Protein AF-A0A7X5N589-F1 (afdb_monomer)

Nearest PDB structures (foldseek):
  2f1m-assembly1_B  TM=7.129E-01  e=6.009E+00  Escherichia coli
  2x3x-assembly2_B  TM=5.060E-01  e=4.789E+00  Mus musculus
  3qwe-assembly1_A-2  TM=4.180E-01  e=6.009E+00  Homo sapiens

Radius of gyration: 15.93 Å; Cα contacts (8 Å, |Δi|>4): 59; chains: 1; bounding box: 32×20×45 Å

Sequence (74 aa):
EQRSARCDASKRKSLLSPVRTHLGDLERAEHALNNGADPVMAAQLLPRQADSAYDLARRALWYADRQLKQCAIG

Foldseek 3Di:
DCLLVLADPVLLCVLCVQLVVLVVQLVVLVVCLVVDHDPVCNVPPSVVSNVVSVVSNVVSVVRSVVVSVVRSVD

Structure (mmCIF, N/CA/C/O backbone):
data_AF-A0A7X5N589-F1
#
_entry.id   AF-A0A7X5N589-F1
#
loop_
_atom_site.group_PDB
_atom_site.id
_atom_site.type_symbol
_atom_site.label_atom_id
_atom_site.label_alt_id
_atom_site.label_comp_id
_atom_site.label_asym_id
_atom_site.label_entity_id
_atom_site.label_seq_id
_atom_site.pdbx_PDB_ins_code
_atom_site.Cartn_x
_atom_site.Cartn_y
_atom_site.Cartn_z
_atom_site.occupancy
_atom_site.B_iso_or_equiv
_atom_site.auth_seq_id
_atom_site.auth_comp_id
_atom_site.auth_asym_id
_atom_site.auth_atom_id
_atom_site.pdbx_PDB_model_num
ATOM 1 N N . GLU A 1 1 ? -3.938 -11.367 19.681 1.00 54.69 1 GLU A N 1
ATOM 2 C CA . GLU A 1 1 ? -4.701 -11.000 18.466 1.00 54.69 1 GLU A CA 1
ATOM 3 C C . GLU A 1 1 ? -6.234 -11.207 18.537 1.00 54.69 1 GLU A C 1
ATOM 5 O O . GLU A 1 1 ? -6.916 -10.821 17.604 1.00 54.69 1 GLU A O 1
ATOM 10 N N . GLN A 1 2 ? -6.849 -11.734 19.614 1.00 57.94 2 GLN A N 1
ATOM 11 C CA . GLN A 1 2 ? -8.327 -11.911 19.679 1.00 57.94 2 GLN A CA 1
ATOM 12 C C . GLN A 1 2 ? -9.108 -10.673 20.171 1.00 57.94 2 GLN A C 1
ATOM 14 O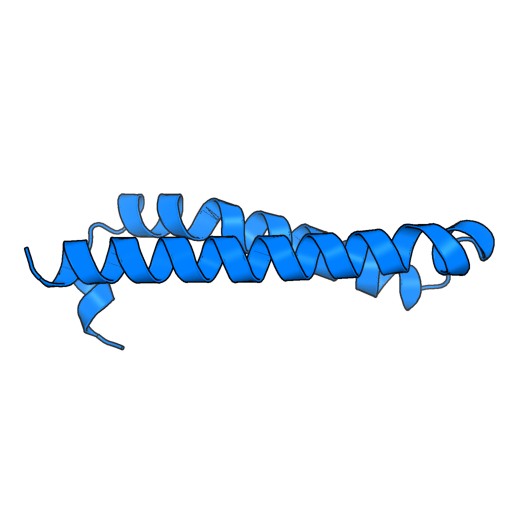 O . GLN A 1 2 ? -10.336 -10.645 20.134 1.00 57.94 2 GLN A O 1
ATOM 19 N N . ARG A 1 3 ? -8.420 -9.631 20.654 1.00 55.44 3 ARG A N 1
ATOM 20 C CA . ARG A 1 3 ? -9.054 -8.484 21.333 1.00 55.44 3 ARG A CA 1
ATOM 21 C C . ARG A 1 3 ? -9.831 -7.585 20.366 1.00 55.44 3 ARG A C 1
ATOM 23 O O . ARG A 1 3 ? -10.952 -7.187 20.654 1.00 55.44 3 ARG A O 1
ATOM 30 N N . SER A 1 4 ? -9.271 -7.335 19.188 1.00 57.44 4 SER A N 1
ATOM 31 C CA . SER A 1 4 ? -9.888 -6.563 18.103 1.00 57.44 4 SER A CA 1
ATOM 32 C C . SER A 1 4 ? -11.091 -7.276 17.467 1.00 57.44 4 SER A C 1
ATOM 34 O O . SER A 1 4 ? -11.916 -6.623 16.828 1.00 57.44 4 SER A O 1
ATOM 36 N N . ALA A 1 5 ? -11.259 -8.588 17.683 1.00 61.94 5 ALA A N 1
ATOM 37 C CA . ALA A 1 5 ? -12.432 -9.338 17.227 1.00 61.94 5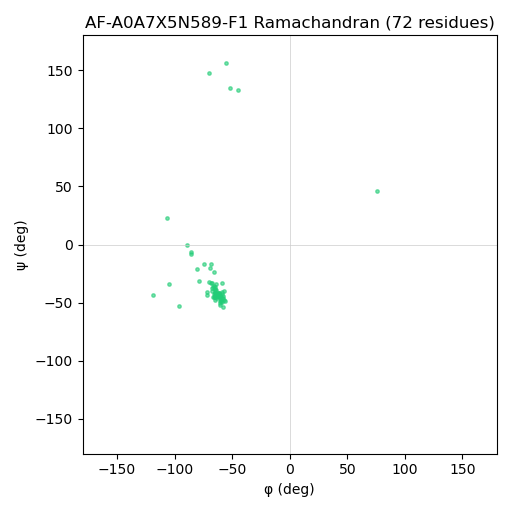 ALA A CA 1
ATOM 38 C C . ALA A 1 5 ? -13.738 -8.891 17.921 1.00 61.94 5 ALA A C 1
ATOM 40 O O . ALA A 1 5 ? -14.810 -9.020 17.333 1.00 61.94 5 ALA A O 1
ATOM 41 N N . ARG A 1 6 ? -13.639 -8.300 19.124 1.00 69.75 6 ARG A N 1
ATOM 42 C CA . ARG A 1 6 ? -14.781 -7.745 19.878 1.00 69.75 6 ARG A CA 1
ATOM 43 C C . ARG A 1 6 ? -15.299 -6.419 19.321 1.00 69.75 6 ARG A C 1
ATOM 45 O O . ARG A 1 6 ? -16.421 -6.034 19.618 1.00 69.75 6 ARG A O 1
ATOM 52 N N . CYS A 1 7 ? -14.505 -5.744 18.493 1.00 76.75 7 CYS A N 1
ATOM 53 C CA . CYS A 1 7 ? -14.952 -4.541 17.808 1.00 76.75 7 CYS A CA 1
ATOM 54 C C . CYS A 1 7 ? -15.982 -4.849 16.730 1.00 76.75 7 CYS A C 1
ATOM 56 O O . CYS A 1 7 ? -15.886 -5.864 16.043 1.00 76.75 7 CYS A O 1
ATOM 58 N N . ASP A 1 8 ? -16.909 -3.920 16.521 1.00 85.50 8 ASP A N 1
ATOM 59 C CA . ASP A 1 8 ? -17.839 -3.982 15.400 1.00 85.50 8 ASP A CA 1
ATOM 60 C C . ASP A 1 8 ? -17.098 -4.188 14.060 1.00 85.50 8 ASP A C 1
ATOM 62 O O . ASP A 1 8 ? -16.073 -3.554 13.769 1.00 85.50 8 ASP A O 1
ATOM 66 N N . ALA A 1 9 ? -17.611 -5.108 13.240 1.00 87.12 9 ALA A N 1
ATOM 67 C CA . ALA A 1 9 ? -16.974 -5.499 11.988 1.00 87.12 9 ALA A CA 1
ATOM 68 C C . ALA A 1 9 ? -16.981 -4.365 10.951 1.00 87.12 9 ALA A C 1
ATOM 70 O O . ALA A 1 9 ? -16.017 -4.237 10.189 1.00 87.12 9 ALA A O 1
ATOM 71 N N . SER A 1 10 ? -18.020 -3.522 10.946 1.00 89.50 10 SER A N 1
ATOM 72 C CA . SER A 1 10 ? -18.101 -2.349 10.070 1.00 89.50 10 SER A CA 1
ATOM 73 C C . SER A 1 10 ? -17.041 -1.317 10.456 1.00 89.50 10 SER A C 1
ATOM 75 O O . SER A 1 10 ? -16.265 -0.867 9.609 1.00 89.50 10 SER A O 1
ATOM 77 N N . LYS A 1 11 ? -16.889 -1.047 11.757 1.00 90.06 11 LYS A N 1
ATOM 78 C CA . LYS A 1 11 ? -15.842 -0.171 12.295 1.00 90.06 11 LYS A CA 1
ATOM 79 C C . LYS A 1 11 ? -14.442 -0.688 11.971 1.00 90.06 11 LYS A C 1
ATOM 81 O O . LYS A 1 11 ? -13.608 0.083 11.499 1.00 90.06 11 LYS A O 1
ATOM 86 N N . ARG A 1 12 ? -14.184 -1.994 12.135 1.00 91.38 12 ARG A N 1
ATOM 87 C CA . ARG A 1 12 ? -12.918 -2.614 11.697 1.00 91.38 12 ARG A CA 1
ATOM 88 C C . ARG A 1 12 ? -12.660 -2.392 10.212 1.00 91.38 12 ARG A C 1
ATOM 90 O O . ARG A 1 12 ? -11.556 -2.008 9.835 1.00 91.38 12 ARG A O 1
ATOM 97 N N . LYS A 1 13 ? -13.665 -2.642 9.367 1.00 93.44 13 LYS A N 1
ATOM 98 C CA . LYS A 1 13 ? -13.543 -2.482 7.914 1.00 93.44 13 LYS A CA 1
ATOM 99 C C . LYS A 1 13 ? -13.236 -1.032 7.546 1.00 93.44 13 LYS A C 1
ATOM 101 O O . LYS A 1 13 ? -12.354 -0.815 6.723 1.00 93.44 13 LYS A O 1
ATOM 106 N N . SER A 1 14 ? -13.903 -0.072 8.185 1.00 94.44 14 SER A N 1
ATOM 107 C CA . SER A 1 14 ? -13.668 1.357 7.976 1.00 94.44 14 SER A CA 1
ATOM 108 C C . SER A 1 14 ? -12.259 1.774 8.398 1.00 94.44 14 SER A C 1
ATOM 110 O O . SER A 1 14 ? -11.582 2.460 7.641 1.00 94.44 14 SER A O 1
ATOM 112 N N . LEU A 1 15 ? -11.790 1.335 9.572 1.00 94.31 15 LEU A N 1
ATOM 113 C CA . LEU A 1 15 ? -10.452 1.668 10.079 1.00 94.31 15 LEU A CA 1
ATOM 114 C C . LEU A 1 15 ? -9.332 1.067 9.223 1.00 94.31 15 LEU A C 1
ATOM 116 O O . LEU A 1 15 ? -8.299 1.698 9.034 1.00 94.31 15 LEU A O 1
ATOM 120 N N . LEU A 1 16 ? -9.541 -0.136 8.687 1.00 96.06 16 LEU A N 1
ATOM 121 C CA . LEU A 1 16 ? -8.575 -0.808 7.816 1.00 96.06 16 LEU A CA 1
A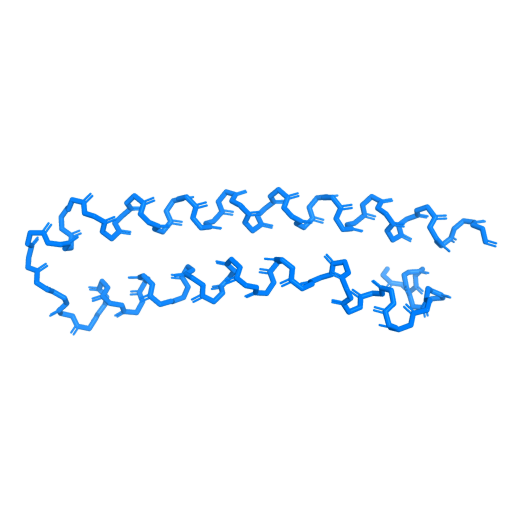TOM 122 C C . LEU A 1 16 ? -8.697 -0.402 6.340 1.00 96.06 16 LEU A C 1
ATOM 124 O O . LEU A 1 16 ? -7.862 -0.811 5.537 1.00 96.06 16 LEU A O 1
ATOM 128 N N . SER A 1 17 ? -9.712 0.380 5.957 1.00 97.88 17 SER A N 1
ATOM 129 C CA . SER A 1 17 ? -9.901 0.785 4.559 1.00 97.88 17 SER A CA 1
ATOM 130 C C . SER A 1 17 ? -8.700 1.566 4.011 1.00 97.88 17 SER A C 1
ATOM 132 O O . SER A 1 17 ? -8.198 1.164 2.965 1.00 97.88 17 SER A O 1
ATOM 134 N N . PR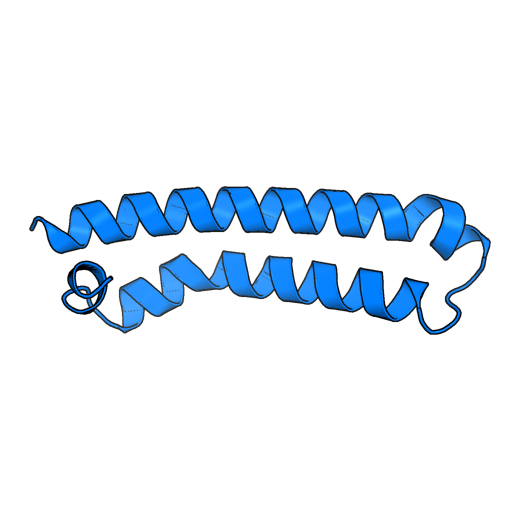O A 1 18 ? -8.161 2.592 4.704 1.00 98.06 18 PRO A N 1
ATOM 135 C CA . PRO A 1 18 ? -6.997 3.327 4.205 1.00 98.06 18 PRO A CA 1
ATOM 136 C C . PRO A 1 18 ? -5.742 2.454 4.112 1.00 98.06 18 PRO A C 1
ATOM 138 O O . PRO A 1 18 ? -4.959 2.605 3.182 1.00 98.06 18 PRO A O 1
ATOM 141 N N . VAL A 1 19 ? -5.577 1.489 5.029 1.00 98.19 19 VAL A N 1
ATOM 142 C CA . VAL A 1 19 ? -4.463 0.525 4.982 1.00 98.19 19 VAL A CA 1
ATOM 143 C C . VAL A 1 19 ? -4.504 -0.257 3.673 1.00 98.19 19 VAL A C 1
ATOM 145 O O . VAL A 1 19 ? -3.508 -0.325 2.964 1.00 98.19 19 VAL A O 1
ATOM 148 N N . ARG A 1 20 ? -5.672 -0.809 3.325 1.00 98.44 20 ARG A N 1
ATOM 149 C CA . ARG A 1 20 ? -5.854 -1.580 2.088 1.00 98.44 20 ARG A CA 1
ATOM 150 C C . ARG A 1 20 ? -5.667 -0.726 0.841 1.00 98.44 20 ARG A C 1
ATOM 152 O O . ARG A 1 20 ? -5.071 -1.205 -0.113 1.00 98.44 20 ARG A O 1
ATOM 159 N N . THR A 1 21 ? -6.147 0.517 0.856 1.00 98.62 21 THR A N 1
ATOM 160 C CA . THR A 1 21 ? -5.938 1.457 -0.251 1.00 98.62 21 THR A CA 1
ATOM 161 C C . THR A 1 21 ? -4.449 1.668 -0.509 1.00 98.62 21 THR A C 1
ATOM 163 O O . THR A 1 21 ? -3.990 1.421 -1.618 1.00 98.62 21 THR A O 1
ATOM 166 N N . HIS A 1 22 ? -3.682 2.039 0.518 1.00 98.56 22 HIS A N 1
ATOM 167 C CA . HIS A 1 22 ? -2.259 2.338 0.355 1.00 98.56 22 HIS A CA 1
ATOM 168 C C . HIS A 1 22 ? -1.410 1.098 0.060 1.00 98.56 22 HIS A C 1
ATOM 170 O O . HIS A 1 22 ? -0.449 1.190 -0.694 1.00 98.56 22 HIS A O 1
ATOM 176 N N . LEU A 1 23 ? -1.784 -0.073 0.584 1.00 98.62 23 LEU A N 1
ATOM 177 C CA . LEU A 1 23 ? -1.152 -1.330 0.177 1.00 98.62 23 LEU A CA 1
ATOM 178 C C . LEU A 1 23 ? -1.433 -1.662 -1.295 1.00 98.62 23 LEU A C 1
ATOM 180 O O . LEU A 1 23 ? -0.531 -2.116 -1.985 1.00 98.62 23 LEU A O 1
ATOM 184 N N . GLY A 1 24 ? -2.641 -1.391 -1.797 1.00 98.56 24 GLY A N 1
ATOM 185 C CA . GLY A 1 24 ? -2.949 -1.553 -3.220 1.00 98.56 24 GLY A CA 1
ATOM 186 C C . GLY A 1 24 ? -2.215 -0.545 -4.114 1.00 98.56 24 GLY A C 1
ATOM 187 O O . GLY A 1 24 ? -1.850 -0.867 -5.241 1.00 9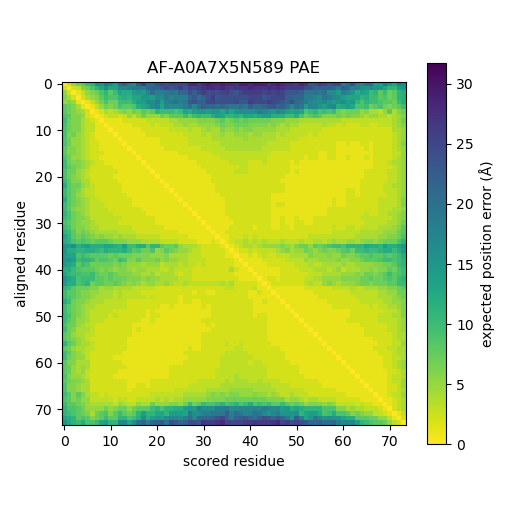8.56 24 GLY A O 1
ATOM 188 N N . ASP A 1 25 ? -1.969 0.673 -3.627 1.00 98.12 25 ASP A N 1
ATOM 189 C CA . ASP A 1 25 ? -1.117 1.648 -4.320 1.00 98.12 25 ASP A CA 1
ATOM 190 C C . ASP A 1 25 ? 0.337 1.164 -4.396 1.00 98.12 25 ASP A C 1
ATOM 192 O O . ASP A 1 25 ? 0.946 1.224 -5.465 1.00 98.12 25 ASP A O 1
ATOM 196 N N . LEU A 1 26 ? 0.858 0.635 -3.285 1.00 98.50 26 LEU A N 1
ATOM 197 C CA . LEU A 1 26 ? 2.199 0.062 -3.204 1.00 98.50 26 LEU A CA 1
ATOM 198 C C . LEU A 1 26 ? 2.358 -1.123 -4.162 1.00 98.50 26 LEU A C 1
ATOM 200 O O . LEU A 1 26 ? 3.248 -1.102 -5.008 1.00 98.50 26 LEU A O 1
ATOM 204 N N . GLU A 1 27 ? 1.451 -2.099 -4.095 1.00 98.31 27 GLU A N 1
ATOM 205 C CA . GLU A 1 27 ? 1.478 -3.291 -4.949 1.00 98.31 27 GLU A CA 1
ATOM 206 C C . GLU A 1 27 ? 1.461 -2.917 -6.437 1.00 98.31 27 GLU A C 1
ATOM 208 O O . GLU A 1 27 ? 2.198 -3.489 -7.236 1.00 98.31 27 GLU A O 1
ATOM 213 N N . ARG A 1 28 ? 0.671 -1.908 -6.830 1.00 97.31 28 ARG A N 1
ATOM 214 C CA . ARG A 1 28 ? 0.653 -1.423 -8.219 1.00 97.31 28 ARG A CA 1
ATOM 215 C C . ARG A 1 28 ? 1.977 -0.797 -8.644 1.00 97.31 28 ARG A C 1
ATOM 217 O O . ARG A 1 28 ? 2.410 -1.037 -9.772 1.00 97.31 28 ARG A O 1
ATOM 224 N N . ALA A 1 29 ? 2.608 -0.005 -7.778 1.00 96.50 29 ALA A N 1
ATOM 225 C CA . ALA A 1 29 ? 3.902 0.607 -8.072 1.00 96.50 29 ALA A CA 1
ATOM 226 C C . ALA A 1 29 ? 5.008 -0.456 -8.196 1.00 96.50 29 ALA A C 1
ATOM 228 O O . ALA A 1 29 ? 5.770 -0.446 -9.164 1.00 96.50 29 ALA A O 1
ATOM 229 N N . GLU A 1 30 ? 5.049 -1.416 -7.270 1.00 96.44 30 GLU A N 1
ATOM 23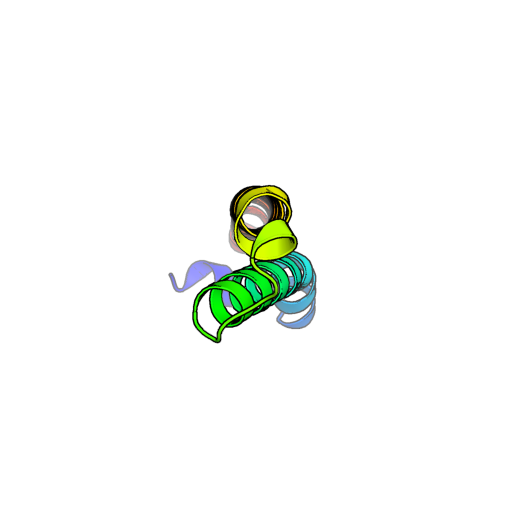0 C CA . GLU A 1 30 ? 5.985 -2.546 -7.290 1.00 96.44 30 GLU A CA 1
ATOM 231 C C . GLU A 1 30 ? 5.766 -3.440 -8.514 1.00 96.44 30 GLU A C 1
ATOM 233 O O . GLU A 1 30 ? 6.715 -3.822 -9.199 1.00 96.44 30 GLU A O 1
ATOM 238 N N . HIS A 1 31 ? 4.508 -3.731 -8.847 1.00 97.31 31 HIS A N 1
ATOM 239 C CA . HIS A 1 31 ? 4.170 -4.488 -10.043 1.00 97.31 31 HIS A CA 1
ATOM 240 C C . HIS A 1 31 ? 4.642 -3.766 -11.309 1.00 97.31 31 HIS A C 1
ATOM 242 O O . HIS A 1 31 ? 5.213 -4.399 -12.193 1.00 97.31 31 HIS A O 1
ATOM 248 N N . ALA A 1 32 ? 4.445 -2.450 -11.411 1.00 95.44 32 ALA A N 1
ATOM 249 C CA . ALA A 1 32 ? 4.919 -1.671 -12.552 1.00 95.44 32 ALA A CA 1
ATOM 250 C C . ALA A 1 32 ? 6.455 -1.699 -12.673 1.00 95.44 32 ALA A C 1
ATOM 252 O O . ALA A 1 32 ? 6.972 -1.900 -13.773 1.00 95.44 32 ALA A O 1
ATOM 253 N N . LEU A 1 33 ? 7.183 -1.582 -11.555 1.00 93.75 33 LEU A N 1
ATOM 254 C CA . LEU A 1 33 ? 8.645 -1.717 -11.528 1.00 93.75 33 LEU A CA 1
ATOM 255 C C . LEU A 1 33 ? 9.106 -3.090 -12.042 1.00 93.75 33 LEU A C 1
ATOM 257 O O . LEU A 1 33 ? 10.047 -3.165 -12.829 1.00 93.75 33 LEU A O 1
ATOM 261 N N . ASN A 1 34 ? 8.417 -4.162 -11.647 1.00 93.81 34 ASN A N 1
ATOM 262 C CA . ASN A 1 34 ? 8.792 -5.534 -11.999 1.00 93.81 34 ASN A CA 1
ATOM 263 C C . ASN A 1 34 ? 8.358 -5.965 -13.411 1.00 93.81 34 ASN A C 1
ATOM 265 O O . ASN A 1 34 ? 8.931 -6.902 -13.960 1.00 93.81 34 ASN A O 1
ATOM 269 N N . ASN A 1 35 ? 7.368 -5.297 -14.010 1.00 95.44 35 ASN A N 1
ATOM 270 C CA . ASN A 1 35 ? 6.797 -5.671 -15.312 1.00 95.44 35 ASN A CA 1
ATOM 271 C C . ASN A 1 35 ? 7.199 -4.731 -16.457 1.00 95.44 35 ASN A C 1
ATOM 273 O O . ASN A 1 35 ? 6.512 -4.661 -17.475 1.00 95.44 35 ASN A O 1
ATOM 277 N N . GLY A 1 36 ? 8.317 -4.018 -16.312 1.00 88.56 36 GLY A N 1
ATOM 278 C CA . GLY A 1 36 ? 8.885 -3.225 -17.401 1.00 88.56 36 GLY A CA 1
ATOM 279 C C . GLY A 1 36 ? 8.133 -1.924 -17.668 1.00 88.56 36 GLY A C 1
ATOM 280 O O . GLY A 1 36 ? 7.853 -1.596 -18.820 1.00 88.56 36 GLY A O 1
ATOM 281 N N . ALA A 1 37 ? 7.809 -1.172 -16.612 1.00 92.00 37 ALA A N 1
ATOM 282 C CA . ALA A 1 37 ? 7.386 0.216 -16.764 1.00 92.00 37 ALA A CA 1
ATOM 283 C C . ALA A 1 37 ? 8.420 1.046 -17.543 1.00 92.00 37 ALA A C 1
ATOM 285 O O . ALA A 1 37 ? 9.611 0.729 -17.561 1.00 92.00 37 ALA A O 1
ATOM 286 N N . ASP A 1 38 ? 7.948 2.139 -18.151 1.00 94.25 38 ASP A N 1
ATOM 287 C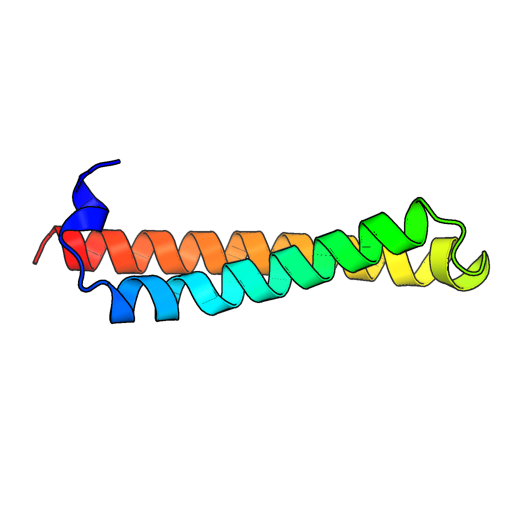 CA . ASP A 1 38 ? 8.798 3.110 -18.843 1.00 94.25 38 ASP A CA 1
ATOM 288 C C . ASP A 1 38 ? 10.055 3.452 -18.006 1.00 94.25 38 ASP A C 1
ATOM 290 O O . ASP A 1 38 ? 9.920 3.726 -16.809 1.00 94.25 38 ASP A O 1
ATOM 294 N N . PRO A 1 39 ? 11.270 3.458 -18.589 1.00 90.44 39 PRO A N 1
ATOM 295 C CA . PRO A 1 39 ? 12.508 3.614 -17.825 1.00 90.44 39 PRO A CA 1
ATOM 296 C C . PRO A 1 39 ? 12.594 4.915 -17.019 1.00 90.44 39 PRO A C 1
ATOM 298 O O . PRO A 1 39 ? 13.172 4.926 -15.932 1.00 90.44 39 PRO A O 1
ATOM 301 N N . VAL A 1 40 ? 12.018 6.013 -17.519 1.00 93.19 40 VAL A N 1
ATOM 302 C CA . VAL A 1 40 ? 12.014 7.299 -16.806 1.00 93.19 40 VAL A CA 1
ATOM 303 C C . VAL A 1 40 ? 11.064 7.220 -15.615 1.00 93.19 40 VAL A C 1
ATOM 305 O O . VAL A 1 40 ? 11.421 7.616 -14.501 1.00 93.19 40 VAL A O 1
ATOM 308 N N . MET A 1 41 ? 9.883 6.638 -15.821 1.00 91.44 41 MET A N 1
ATOM 309 C CA . MET A 1 41 ? 8.916 6.384 -14.751 1.00 91.44 41 MET A CA 1
ATOM 310 C C . MET A 1 41 ? 9.489 5.452 -13.679 1.00 91.44 41 MET A C 1
ATOM 312 O O . MET A 1 41 ? 9.380 5.753 -12.489 1.00 91.44 41 MET A O 1
ATOM 316 N N . ALA A 1 42 ? 10.140 4.363 -14.091 1.00 92.12 42 ALA A N 1
ATOM 317 C CA . ALA A 1 42 ? 10.769 3.385 -13.210 1.00 92.12 42 ALA A CA 1
ATOM 318 C C . ALA A 1 42 ? 11.934 3.971 -12.406 1.00 92.12 42 ALA A C 1
ATOM 320 O O . ALA A 1 42 ? 12.091 3.639 -11.235 1.00 92.12 42 ALA A O 1
ATOM 321 N N . ALA A 1 43 ? 12.722 4.874 -12.992 1.00 91.56 43 ALA A N 1
ATOM 322 C CA . ALA A 1 43 ? 13.855 5.480 -12.301 1.00 91.56 43 ALA A CA 1
ATOM 323 C C . ALA A 1 43 ? 13.454 6.606 -11.335 1.00 91.56 43 ALA A C 1
ATOM 325 O O . ALA A 1 43 ? 14.145 6.835 -10.343 1.00 91.56 43 ALA A O 1
ATOM 326 N N . GLN A 1 44 ? 12.380 7.349 -11.624 1.00 92.56 44 GLN A N 1
ATOM 327 C CA . GLN A 1 44 ? 12.106 8.608 -10.920 1.00 92.56 44 GLN A CA 1
ATOM 328 C C . GLN A 1 44 ? 10.789 8.623 -10.152 1.00 92.56 44 GLN A C 1
ATOM 330 O O . GLN A 1 44 ? 10.740 9.142 -9.034 1.00 92.56 44 GLN A O 1
ATOM 335 N N . LEU A 1 45 ? 9.715 8.105 -10.748 1.00 95.19 45 LEU A N 1
ATOM 336 C CA . LEU A 1 45 ? 8.370 8.269 -10.207 1.00 95.19 45 LEU A CA 1
ATOM 337 C C . LEU A 1 45 ? 7.948 7.074 -9.358 1.00 95.19 45 LEU A C 1
ATOM 339 O O . LEU A 1 45 ? 7.545 7.261 -8.211 1.00 95.19 45 LEU A O 1
ATOM 343 N N . LEU A 1 46 ? 8.055 5.864 -9.906 1.00 95.69 46 LEU A N 1
ATOM 344 C CA . LEU A 1 46 ? 7.594 4.644 -9.247 1.00 95.69 46 LEU A CA 1
ATOM 345 C C . LEU A 1 46 ? 8.272 4.391 -7.890 1.00 95.69 46 LEU A C 1
ATOM 347 O O . LEU A 1 46 ? 7.543 4.067 -6.954 1.00 95.69 46 LEU A O 1
ATOM 351 N N . PRO A 1 47 ? 9.591 4.618 -7.706 1.00 95.56 47 PRO A N 1
ATOM 352 C CA . PRO A 1 47 ? 10.222 4.451 -6.396 1.00 95.56 47 PRO A CA 1
ATOM 353 C C . PRO A 1 47 ? 9.624 5.392 -5.345 1.00 95.56 47 PRO A C 1
ATOM 355 O O . PRO A 1 47 ? 9.255 4.966 -4.258 1.00 95.56 47 PRO A O 1
ATOM 358 N N . ARG A 1 48 ? 9.415 6.666 -5.702 1.00 96.19 48 ARG A N 1
ATOM 359 C CA . ARG A 1 48 ? 8.805 7.654 -4.798 1.00 96.19 48 ARG A CA 1
ATOM 360 C C . ARG A 1 48 ? 7.347 7.325 -4.485 1.00 96.19 48 ARG A C 1
ATOM 362 O O . ARG A 1 48 ? 6.890 7.565 -3.370 1.00 96.19 48 ARG A O 1
ATOM 369 N N . GLN A 1 49 ? 6.608 6.808 -5.468 1.00 96.94 49 GLN A N 1
ATOM 370 C CA . GLN A 1 49 ? 5.233 6.353 -5.267 1.00 96.94 49 GLN A CA 1
ATOM 371 C C . GLN A 1 49 ? 5.179 5.158 -4.315 1.00 96.94 49 GLN A C 1
ATOM 373 O O . GLN A 1 49 ? 4.363 5.175 -3.397 1.00 96.94 49 GLN A O 1
ATOM 378 N N . ALA A 1 50 ? 6.064 4.173 -4.491 1.00 97.62 50 ALA A N 1
ATOM 379 C CA . ALA A 1 50 ? 6.176 3.022 -3.604 1.00 97.62 50 ALA A CA 1
ATOM 380 C C . ALA A 1 50 ? 6.528 3.457 -2.172 1.00 97.62 50 ALA A C 1
ATOM 382 O O . ALA A 1 50 ? 5.792 3.130 -1.241 1.00 97.62 50 ALA A O 1
ATOM 383 N N . ASP A 1 51 ? 7.563 4.285 -1.998 1.00 98.00 51 ASP A N 1
ATOM 384 C CA . ASP A 1 51 ? 7.964 4.808 -0.685 1.00 98.00 51 ASP A CA 1
ATOM 385 C C . ASP A 1 51 ? 6.807 5.543 0.005 1.00 98.00 51 ASP A C 1
ATOM 387 O O . ASP A 1 51 ? 6.469 5.272 1.162 1.00 98.00 51 ASP A O 1
ATOM 391 N N . SER A 1 52 ? 6.139 6.445 -0.723 1.00 98.31 52 SER A N 1
ATOM 392 C CA . SER A 1 52 ? 5.012 7.198 -0.176 1.00 98.31 52 SER A CA 1
ATOM 393 C C . SER A 1 52 ? 3.835 6.293 0.184 1.00 98.31 52 SER A C 1
ATOM 395 O O . SER A 1 52 ? 3.206 6.508 1.223 1.00 98.31 52 SER A O 1
ATOM 397 N N . ALA A 1 53 ? 3.499 5.314 -0.658 1.00 98.50 53 ALA A N 1
ATOM 398 C CA . ALA A 1 53 ? 2.405 4.383 -0.404 1.00 98.50 53 ALA A CA 1
ATOM 399 C C . ALA A 1 53 ? 2.702 3.503 0.817 1.00 98.50 53 ALA A C 1
ATOM 401 O O . ALA A 1 53 ? 1.838 3.329 1.679 1.00 98.50 53 ALA A O 1
ATOM 402 N N . TYR A 1 54 ? 3.942 3.029 0.950 1.00 98.31 54 TYR A N 1
ATOM 403 C CA . TYR A 1 54 ? 4.394 2.261 2.104 1.00 98.31 54 TYR A CA 1
ATOM 404 C C . TYR A 1 54 ? 4.287 3.062 3.409 1.00 98.31 54 TYR A C 1
ATOM 406 O O . TYR A 1 54 ? 3.707 2.587 4.393 1.00 98.31 54 TYR A O 1
ATOM 414 N N . ASP A 1 55 ? 4.774 4.304 3.429 1.00 98.62 55 ASP A N 1
ATOM 415 C CA . ASP A 1 55 ? 4.698 5.149 4.623 1.00 98.62 55 ASP A CA 1
ATOM 416 C C . ASP A 1 55 ? 3.254 5.485 5.018 1.00 98.62 55 ASP A C 1
ATOM 418 O O . ASP A 1 55 ? 2.907 5.479 6.208 1.00 98.62 55 ASP A O 1
ATOM 422 N N . LEU A 1 56 ? 2.390 5.733 4.031 1.00 98.75 56 LEU A N 1
ATOM 423 C CA . LEU A 1 56 ? 0.963 5.951 4.256 1.00 98.75 56 LEU A CA 1
ATOM 424 C C . LEU A 1 56 ? 0.277 4.689 4.793 1.00 98.75 56 LEU A C 1
ATOM 426 O O . LEU A 1 56 ? -0.481 4.781 5.763 1.00 98.75 56 LEU A O 1
ATOM 430 N N . ALA A 1 57 ? 0.585 3.509 4.247 1.00 98.56 57 ALA A N 1
ATOM 431 C CA . ALA A 1 57 ? 0.069 2.232 4.737 1.00 98.56 57 ALA A CA 1
ATOM 432 C C . ALA A 1 57 ? 0.485 1.983 6.193 1.00 98.56 57 ALA A C 1
ATOM 434 O O . ALA A 1 57 ? -0.358 1.671 7.041 1.00 98.56 57 ALA A O 1
ATOM 435 N N . ARG A 1 58 ? 1.764 2.203 6.519 1.00 98.50 58 ARG A N 1
ATOM 436 C CA . ARG A 1 58 ? 2.300 2.054 7.878 1.00 98.50 58 ARG A CA 1
ATOM 437 C C . ARG A 1 58 ? 1.630 3.012 8.862 1.00 98.50 58 ARG A C 1
ATOM 439 O O . ARG A 1 58 ? 1.236 2.600 9.955 1.00 98.50 58 ARG A O 1
ATOM 446 N N . ARG A 1 59 ? 1.461 4.282 8.482 1.00 98.56 59 ARG A N 1
ATOM 447 C CA . ARG A 1 59 ? 0.779 5.288 9.312 1.00 98.56 59 ARG A CA 1
ATOM 448 C C . ARG A 1 59 ? -0.694 4.940 9.526 1.00 98.56 59 ARG A C 1
ATOM 450 O O . ARG A 1 59 ? -1.181 5.031 10.653 1.00 98.56 59 ARG A O 1
ATOM 457 N N . ALA A 1 60 ? -1.390 4.528 8.469 1.00 98.19 60 ALA A N 1
ATOM 458 C CA . ALA A 1 60 ? -2.783 4.108 8.546 1.00 98.19 60 ALA A CA 1
ATOM 459 C C . AL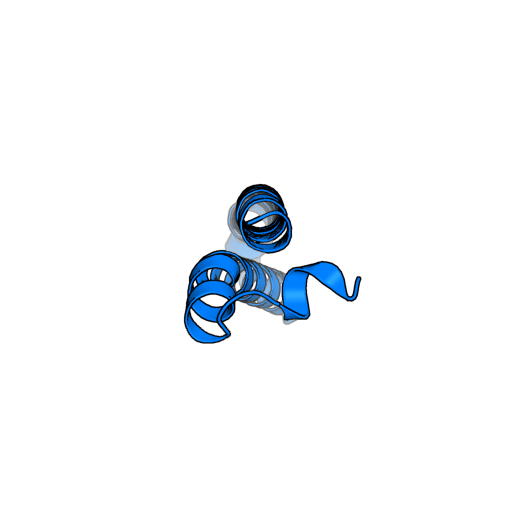A A 1 60 ? -2.948 2.886 9.458 1.00 98.19 60 ALA A C 1
ATOM 461 O O . ALA A 1 60 ? -3.861 2.861 10.284 1.00 98.19 60 ALA A O 1
ATOM 462 N N . LEU A 1 61 ? -2.040 1.909 9.367 1.00 97.50 61 LEU A N 1
ATOM 463 C CA . LEU A 1 61 ? -2.074 0.712 10.202 1.00 97.50 61 LEU A CA 1
ATOM 464 C C . LEU A 1 61 ? -1.851 1.056 11.675 1.00 97.50 61 LEU A C 1
ATOM 466 O O . LEU A 1 61 ? -2.600 0.588 12.529 1.00 97.50 61 LEU A O 1
ATOM 470 N N . TRP A 1 62 ? -0.879 1.923 11.971 1.00 96.38 62 TRP A N 1
ATOM 471 C CA . TRP A 1 62 ? -0.651 2.417 13.329 1.00 96.38 62 TRP A CA 1
ATOM 472 C C . TRP A 1 62 ? -1.897 3.105 13.909 1.00 96.38 62 TRP A C 1
ATOM 474 O O . TRP A 1 62 ? -2.281 2.848 15.052 1.00 96.38 62 TRP A O 1
ATOM 484 N N . TYR A 1 63 ? -2.565 3.952 13.117 1.00 96.00 63 TYR A N 1
ATOM 485 C CA . TYR A 1 63 ? -3.799 4.615 13.541 1.00 96.00 63 TYR A CA 1
ATOM 486 C C . TYR A 1 63 ? -4.932 3.609 13.779 1.00 96.00 63 TYR A C 1
ATOM 488 O O . TYR A 1 63 ? -5.584 3.651 14.825 1.00 96.00 63 TYR A O 1
ATOM 496 N N . ALA A 1 64 ? -5.144 2.682 12.842 1.00 95.19 64 ALA A N 1
ATOM 497 C CA . ALA A 1 64 ? -6.167 1.649 12.948 1.00 95.19 64 ALA A CA 1
ATOM 498 C C . ALA A 1 64 ? -5.955 0.775 14.192 1.00 95.19 64 ALA A C 1
ATOM 500 O O . ALA A 1 64 ? -6.893 0.576 14.960 1.00 95.19 64 ALA A O 1
ATOM 501 N N . ASP A 1 65 ? -4.726 0.321 14.444 1.00 93.19 65 ASP A N 1
ATOM 502 C CA . ASP A 1 65 ? -4.373 -0.471 15.627 1.00 93.19 65 ASP A CA 1
ATOM 503 C C . ASP A 1 65 ? -4.711 0.269 16.931 1.00 93.19 65 ASP A C 1
ATOM 505 O O . ASP A 1 65 ? -5.367 -0.285 17.818 1.00 93.19 65 ASP A O 1
ATOM 509 N N . ARG A 1 66 ? -4.363 1.558 17.029 1.00 92.94 66 ARG A N 1
ATOM 510 C CA . ARG A 1 66 ? -4.685 2.378 18.205 1.00 92.94 66 ARG A CA 1
ATOM 511 C C . ARG A 1 66 ? -6.195 2.498 18.437 1.00 92.94 66 ARG A C 1
ATOM 513 O O . ARG A 1 66 ? -6.646 2.360 19.574 1.00 92.94 66 ARG A O 1
ATOM 520 N N . GLN A 1 67 ? -6.976 2.715 17.379 1.00 92.00 67 GLN A N 1
ATOM 521 C CA . GLN A 1 67 ? -8.441 2.812 17.458 1.00 92.00 67 GLN A CA 1
ATOM 522 C C . GLN A 1 67 ? -9.094 1.471 17.826 1.00 92.00 67 GLN A C 1
ATOM 524 O O . GLN A 1 67 ? -10.029 1.414 18.628 1.00 92.00 67 GLN A O 1
ATOM 529 N N . LEU A 1 68 ? -8.583 0.369 17.276 1.00 89.19 68 LEU A N 1
ATOM 530 C CA . LEU A 1 68 ? -9.069 -0.975 17.580 1.00 89.19 68 LEU A CA 1
ATOM 531 C C . LEU A 1 68 ? -8.754 -1.387 19.018 1.00 89.19 68 LEU A C 1
ATOM 533 O O . LEU A 1 68 ? -9.599 -1.995 19.670 1.00 89.19 68 LEU A O 1
ATOM 537 N N . LYS A 1 69 ? -7.586 -1.007 19.547 1.00 87.88 69 LYS A N 1
ATOM 538 C CA . LYS A 1 69 ? -7.238 -1.221 20.959 1.00 87.88 69 LYS A CA 1
ATOM 539 C C . LYS A 1 69 ? -8.187 -0.490 21.905 1.00 87.88 69 LYS A C 1
ATOM 541 O O . LYS A 1 69 ? -8.607 -1.088 22.887 1.00 87.88 69 LYS A O 1
ATOM 546 N N . GLN A 1 70 ? -8.567 0.753 21.598 1.00 84.81 70 GLN A N 1
ATOM 547 C CA . GLN A 1 70 ? -9.548 1.506 22.396 1.00 84.81 70 GLN A CA 1
ATOM 548 C C . GLN A 1 70 ? -10.916 0.819 22.412 1.00 84.81 70 GLN A C 1
ATOM 550 O O . GLN A 1 70 ? -11.531 0.660 23.460 1.00 84.81 70 GLN A O 1
ATOM 555 N N . CYS A 1 71 ? -11.357 0.353 21.249 1.00 79.25 71 CYS A N 1
ATOM 556 C CA . CYS A 1 71 ? -12.618 -0.360 21.101 1.00 79.25 71 CYS A CA 1
ATOM 557 C C . CYS A 1 71 ? -12.614 -1.765 21.745 1.00 79.25 71 CYS A C 1
ATOM 559 O O . CYS A 1 71 ? -13.669 -2.296 22.045 1.00 79.25 71 CYS A O 1
ATOM 561 N N . ALA A 1 72 ? -11.446 -2.361 21.994 1.00 69.75 72 ALA A N 1
ATOM 562 C CA . ALA A 1 72 ? -11.315 -3.653 22.669 1.00 69.75 72 ALA A CA 1
ATOM 563 C C . ALA A 1 72 ? -11.198 -3.554 24.209 1.00 69.75 72 ALA A C 1
ATOM 565 O O . ALA A 1 72 ? -10.995 -4.574 24.882 1.00 69.75 72 ALA A O 1
ATOM 566 N N . ILE A 1 73 ? -11.212 -2.330 24.746 1.00 69.12 73 ILE A N 1
ATOM 567 C CA . ILE A 1 73 ? -11.177 -2.023 26.184 1.00 69.12 73 ILE A CA 1
ATOM 568 C C . ILE A 1 73 ? -12.561 -1.576 26.680 1.00 69.12 73 ILE A C 1
ATOM 570 O O . ILE A 1 73 ? -12.889 -1.882 27.824 1.00 69.12 73 ILE A O 1
ATOM 574 N N . GLY A 1 74 ? -13.334 -0.875 25.840 1.00 56.97 74 GLY A N 1
ATOM 575 C CA . GLY A 1 74 ? -14.751 -0.567 26.079 1.00 56.97 74 GLY A CA 1
ATOM 576 C C . GLY A 1 74 ? -15.667 -1.725 25.713 1.00 56.97 74 GLY A C 1
ATOM 577 O O . GLY A 1 74 ? -16.768 -1.771 26.295 1.00 56.97 74 GLY A O 1
#

Solvent-accessible surface area (backbone atoms only — not comparable to full-atom values): 3902 Å² total; per-residue (Å²): 132,73,53,53,70,73,34,58,68,66,60,51,51,60,45,46,43,59,25,54,53,21,47,52,51,21,53,51,30,52,48,37,60,76,69,70,45,59,69,66,46,46,73,61,48,35,57,55,49,26,54,52,19,48,54,49,18,54,52,32,44,54,51,29,52,56,54,38,55,56,49,46,73,109

Organism: Xanthomonas perforans (NCBI:txid442694)

Secondary structu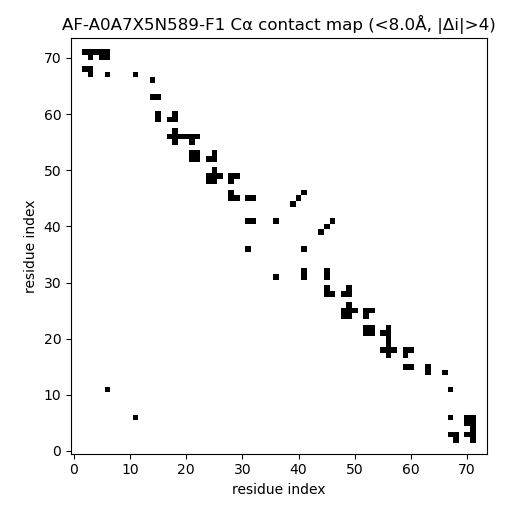re (DSSP, 8-state):
--SGGGS-HHHHHHHHHHHHHHHHHHHHHHHHHHTT--HHIIIIIHHHHHHHHHHHHHHHHHHHHHHHHHHTT-

pLDDT: mean 90.42, std 11.81, range [54.69, 98.75]

Mean predicted aligned error: 4.86 Å